Protein AF-A0AAW5N6Y3-F1 (afdb_monomer_lite)

Organism: NCBI:txid1499973

Foldseek 3Di:
DDDDDDVLLVVLVVCLVPAQEAEEEADADDAPVCLQSQLSNQVSNVVSNRHYHYDHPAPPVCHCPPPDPVVSSVVVD

Sequence (77 aa):
LQGQTDPLEIIADRFKAETDVLCFDEFFVSDITDAMLLGGLMKALFARGITLVATSNIPPDELYRNGLQRARFLPAI

pLD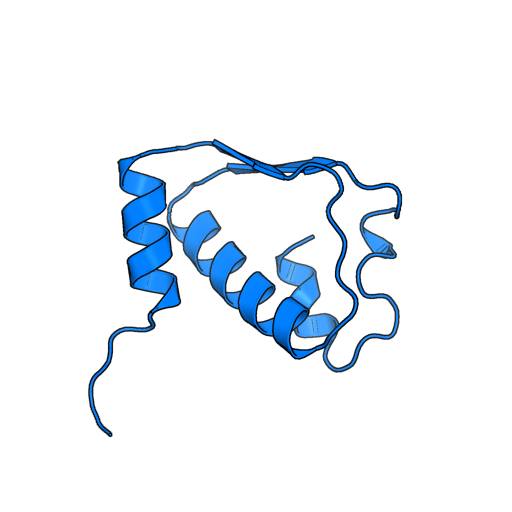DT: mean 88.28, std 10.92, range [40.44, 97.69]

Radius of gyration: 13.17 Å; chains: 1; bounding box: 29×18×38 Å

Secondary structure (DSSP, 8-state):
---PPPHHHHHHHHHHHH-SEEEESS----SHHHHHHHHHHHHHHHHTT-EEEE--SS-GGGTTTT-TTGGGTGGG-

Structure (mmCIF, N/CA/C/O backbone):
data_AF-A0AAW5N6Y3-F1
#
_entry.id   AF-A0AAW5N6Y3-F1
#
loop_
_atom_site.group_PDB
_atom_site.id
_atom_site.type_symbol
_atom_site.label_atom_id
_atom_site.label_alt_id
_atom_site.label_comp_id
_atom_site.label_asym_id
_atom_site.label_entity_id
_atom_site.label_seq_id
_atom_site.pdbx_PDB_ins_code
_atom_site.Cartn_x
_atom_site.Cartn_y
_atom_site.Cartn_z
_atom_site.occupancy
_atom_site.B_iso_or_equiv
_atom_site.auth_seq_id
_atom_site.auth_comp_id
_atom_site.auth_asym_id
_atom_site.auth_atom_id
_atom_site.pdbx_PDB_model_num
ATOM 1 N N . LEU A 1 1 ? 17.465 0.807 21.993 1.00 44.06 1 LEU A N 1
ATOM 2 C CA . LEU A 1 1 ? 16.168 1.327 21.508 1.00 44.06 1 LEU A CA 1
ATOM 3 C C . LEU A 1 1 ? 15.201 0.146 21.459 1.00 44.06 1 LEU A C 1
ATOM 5 O O . LEU A 1 1 ? 15.130 -0.541 20.453 1.00 44.06 1 LEU A O 1
ATOM 9 N N . GLN A 1 2 ? 14.605 -0.193 22.605 1.00 40.44 2 GLN A N 1
ATOM 10 C CA . GLN A 1 2 ? 13.712 -1.345 22.795 1.00 40.44 2 GLN A CA 1
ATOM 11 C C . GLN A 1 2 ? 12.273 -0.834 22.946 1.00 40.44 2 GLN A C 1
ATOM 13 O O . GLN A 1 2 ? 12.054 0.098 23.715 1.00 40.44 2 GLN A O 1
ATOM 18 N N . GLY A 1 3 ? 11.318 -1.469 22.257 1.00 54.41 3 GLY A N 1
ATOM 19 C CA . GLY A 1 3 ? 9.909 -1.473 22.671 1.00 54.41 3 GLY A CA 1
ATOM 20 C C . GLY A 1 3 ? 8.917 -0.566 21.936 1.00 54.41 3 GLY A C 1
ATOM 21 O O . GLY A 1 3 ? 7.828 -0.373 22.464 1.00 54.41 3 GLY A O 1
ATOM 22 N N . GLN A 1 4 ? 9.223 -0.017 20.757 1.00 59.03 4 GLN A N 1
ATOM 23 C CA . GLN A 1 4 ? 8.184 0.673 19.980 1.00 59.03 4 GLN A CA 1
ATOM 24 C C . GLN A 1 4 ? 7.324 -0.332 19.213 1.00 59.03 4 GLN A C 1
ATOM 26 O O . GLN A 1 4 ? 7.834 -1.088 18.386 1.00 59.03 4 GLN A O 1
ATOM 31 N N . THR A 1 5 ? 6.020 -0.317 19.500 1.00 65.19 5 THR A N 1
ATOM 32 C CA . THR A 1 5 ? 4.969 -0.828 18.614 1.00 65.19 5 THR A CA 1
ATOM 33 C C . THR A 1 5 ? 5.234 -0.305 17.207 1.00 65.19 5 THR A C 1
ATOM 35 O O . THR A 1 5 ? 5.550 0.878 17.058 1.00 65.19 5 THR A O 1
ATOM 38 N N . ASP A 1 6 ? 5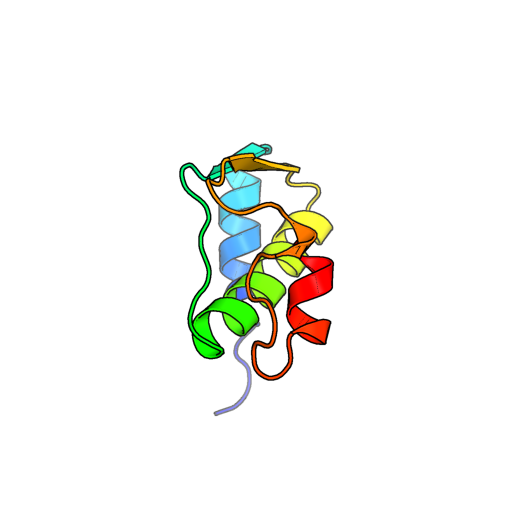.150 -1.177 16.202 1.00 84.69 6 ASP A N 1
ATOM 39 C CA . ASP A 1 6 ? 5.396 -0.801 14.811 1.00 84.69 6 ASP A CA 1
ATOM 40 C C . ASP A 1 6 ? 4.549 0.445 14.467 1.00 84.69 6 ASP A C 1
ATOM 42 O O . ASP A 1 6 ? 3.321 0.402 14.596 1.00 84.69 6 ASP A O 1
ATOM 46 N N . PRO A 1 7 ? 5.166 1.588 14.112 1.00 91.00 7 PRO A N 1
ATOM 47 C CA . PRO A 1 7 ? 4.438 2.835 13.893 1.00 91.00 7 PRO A CA 1
ATOM 48 C C . PRO A 1 7 ? 3.377 2.711 12.794 1.00 91.00 7 PRO A C 1
ATOM 50 O O . PRO A 1 7 ? 2.378 3.430 12.840 1.00 91.00 7 PRO A O 1
ATOM 53 N N . LEU A 1 8 ? 3.550 1.785 11.845 1.00 93.38 8 LEU A N 1
ATOM 54 C CA . LEU A 1 8 ? 2.564 1.517 10.799 1.00 93.38 8 LEU A CA 1
ATOM 55 C C . LEU A 1 8 ? 1.286 0.892 11.362 1.00 93.38 8 LEU A C 1
ATOM 57 O O . LEU A 1 8 ? 0.200 1.211 10.886 1.00 93.38 8 LEU A O 1
ATOM 61 N N . GLU A 1 9 ? 1.396 0.078 12.412 1.00 94.94 9 GLU A N 1
ATOM 62 C CA . GLU A 1 9 ? 0.238 -0.490 13.111 1.00 94.94 9 GLU A CA 1
ATOM 63 C C . GLU A 1 9 ? -0.571 0.611 13.805 1.00 94.94 9 GLU A C 1
ATOM 65 O O . GLU A 1 9 ? -1.790 0.668 13.660 1.00 94.94 9 GLU A O 1
ATOM 70 N N . ILE A 1 10 ? 0.108 1.551 14.473 1.00 95.25 10 ILE A N 1
ATOM 71 C CA . ILE A 1 10 ? -0.545 2.694 15.135 1.00 95.25 10 ILE A CA 1
ATOM 72 C C . ILE A 1 10 ? -1.266 3.580 14.111 1.00 95.25 10 ILE A C 1
ATOM 74 O O . ILE A 1 10 ? -2.377 4.052 14.358 1.00 95.25 10 ILE A O 1
ATOM 78 N N . ILE A 1 11 ? -0.635 3.838 12.964 1.00 94.88 11 ILE A N 1
ATOM 79 C CA . ILE A 1 11 ? -1.241 4.631 11.887 1.00 94.88 11 ILE A CA 1
ATOM 80 C C . ILE A 1 11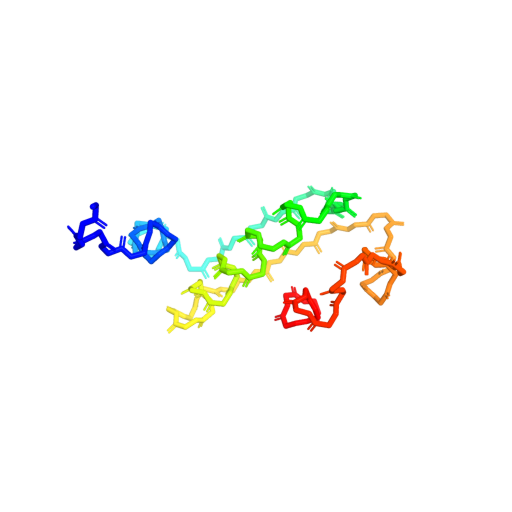 ? -2.451 3.895 11.301 1.00 94.88 11 ILE A C 1
ATOM 82 O O . ILE A 1 11 ? -3.494 4.511 11.093 1.00 94.88 11 ILE A O 1
ATOM 86 N N . ALA A 1 12 ? -2.345 2.584 11.087 1.00 95.69 12 ALA A N 1
ATOM 87 C CA . ALA A 1 12 ? -3.440 1.781 10.562 1.00 95.69 12 ALA A CA 1
ATOM 88 C C . ALA A 1 12 ? -4.631 1.708 11.535 1.00 95.69 12 ALA A C 1
ATOM 90 O O . ALA A 1 12 ? -5.774 1.782 11.086 1.00 95.69 12 ALA A O 1
ATOM 91 N N . ASP A 1 13 ? -4.391 1.637 12.851 1.00 96.62 13 ASP A N 1
ATOM 92 C CA . ASP A 1 13 ? -5.445 1.727 13.874 1.00 96.62 13 ASP A CA 1
ATOM 93 C C . ASP A 1 13 ? -6.185 3.066 13.808 1.00 96.62 13 ASP A C 1
ATOM 95 O O . ASP A 1 13 ? -7.413 3.107 13.875 1.00 96.62 13 ASP A O 1
ATOM 99 N N . ARG A 1 14 ? -5.440 4.164 13.637 1.00 96.19 14 ARG A N 1
ATOM 100 C CA . ARG A 1 14 ? -6.022 5.505 13.504 1.00 96.19 14 ARG A CA 1
ATOM 101 C C . ARG A 1 14 ? -6.869 5.631 12.248 1.00 96.19 14 ARG A C 1
ATOM 103 O O . ARG A 1 14 ? -8.009 6.067 12.342 1.00 96.19 14 ARG A O 1
ATOM 110 N N . PHE A 1 15 ? -6.359 5.192 11.098 1.00 96.75 15 PHE A N 1
ATOM 111 C CA . PHE A 1 15 ? -7.156 5.199 9.874 1.00 96.75 15 PHE A CA 1
ATOM 112 C C . PHE A 1 15 ? -8.393 4.322 10.001 1.00 96.75 15 PHE A C 1
ATOM 114 O O . PHE A 1 15 ? -9.464 4.763 9.613 1.00 96.75 15 PHE A O 1
ATOM 121 N N . LYS A 1 16 ? -8.301 3.140 10.617 1.00 97.25 16 LYS A N 1
ATOM 122 C CA . LYS A 1 16 ? -9.478 2.284 10.807 1.00 97.25 16 LYS A CA 1
ATOM 123 C C . LYS A 1 16 ? -10.551 2.928 11.688 1.00 97.25 16 LYS A C 1
ATOM 125 O O . LYS A 1 16 ? -11.734 2.668 11.492 1.00 97.25 16 LYS A O 1
ATOM 130 N N . ALA A 1 17 ? -10.157 3.750 12.658 1.00 97.69 17 ALA A N 1
ATOM 131 C CA . ALA A 1 17 ? -11.106 4.473 13.500 1.00 97.69 17 ALA A CA 1
ATOM 132 C C . ALA A 1 17 ? -11.896 5.546 12.727 1.00 97.69 17 ALA A C 1
ATOM 134 O O . ALA A 1 17 ? -12.978 5.935 13.164 1.00 97.69 17 ALA A O 1
ATOM 135 N N . GLU A 1 18 ? -11.365 6.018 11.598 1.00 97.19 18 GLU A N 1
ATOM 136 C CA . GLU A 1 18 ? -11.904 7.149 10.837 1.00 97.19 18 GLU A CA 1
ATOM 137 C C . GLU A 1 18 ? -12.447 6.750 9.456 1.00 97.19 18 GLU A C 1
ATOM 139 O O . GLU A 1 18 ? -13.290 7.457 8.906 1.00 97.19 18 GLU A O 1
ATOM 144 N N . THR A 1 19 ? -11.987 5.633 8.882 1.00 96.00 19 THR A N 1
ATOM 145 C CA . THR A 1 19 ? -12.361 5.202 7.535 1.00 96.00 19 THR A CA 1
ATOM 146 C C . THR A 1 19 ? -12.327 3.684 7.331 1.00 96.00 19 THR A C 1
ATOM 148 O O . THR A 1 19 ? -11.508 2.957 7.895 1.00 96.00 19 THR A O 1
ATOM 151 N N . ASP A 1 20 ? -13.201 3.224 6.435 1.00 96.50 20 ASP A N 1
ATOM 152 C CA . ASP A 1 20 ? -13.230 1.861 5.899 1.00 96.50 20 ASP A CA 1
ATOM 153 C C . ASP A 1 20 ? -12.706 1.778 4.457 1.00 96.50 20 ASP A C 1
ATOM 155 O O . ASP A 1 20 ? -12.363 0.691 3.988 1.00 96.50 20 ASP A O 1
ATOM 159 N N . VAL A 1 21 ? -12.638 2.911 3.746 1.00 96.62 21 VAL A N 1
ATOM 160 C CA . VAL A 1 21 ? -12.201 2.984 2.346 1.00 96.62 21 VAL A CA 1
ATOM 161 C C . VAL A 1 21 ? -11.188 4.110 2.180 1.00 96.62 21 VAL A C 1
ATOM 163 O O . VAL A 1 21 ? -11.461 5.263 2.517 1.00 96.62 21 VAL A O 1
ATOM 166 N N . LEU A 1 22 ? -10.020 3.783 1.636 1.00 94.88 22 LEU A N 1
ATOM 167 C CA . LEU A 1 22 ? -8.966 4.741 1.330 1.00 94.88 22 LEU A CA 1
ATOM 168 C C . LEU A 1 22 ? -8.792 4.860 -0.183 1.00 94.88 22 LEU A C 1
ATOM 170 O O . LEU A 1 22 ? -8.532 3.863 -0.855 1.00 94.88 22 LEU A O 1
ATOM 174 N N . CYS A 1 23 ? -8.928 6.077 -0.705 1.00 94.81 23 CYS A N 1
ATOM 175 C CA . CYS A 1 23 ? -8.790 6.357 -2.130 1.00 94.81 23 CYS A CA 1
ATOM 176 C C . CYS A 1 23 ? -7.478 7.098 -2.403 1.00 94.81 23 CYS A C 1
ATOM 178 O O . CYS A 1 23 ? -7.272 8.189 -1.871 1.00 94.81 23 CYS A O 1
ATOM 180 N N . PHE A 1 24 ? -6.623 6.531 -3.250 1.00 91.94 24 PHE A N 1
ATOM 181 C CA . PHE A 1 24 ? -5.424 7.186 -3.764 1.00 91.94 24 PHE A CA 1
ATOM 182 C C . PHE A 1 24 ? -5.630 7.575 -5.224 1.00 91.94 24 PHE A C 1
ATOM 184 O O . PHE A 1 24 ? -5.877 6.719 -6.071 1.00 91.94 24 PHE A O 1
ATOM 191 N N . ASP A 1 25 ? -5.514 8.864 -5.514 1.00 94.56 25 ASP A N 1
ATOM 192 C CA . ASP A 1 25 ? -5.473 9.342 -6.891 1.00 94.56 25 ASP A CA 1
ATOM 193 C C . ASP A 1 25 ? -4.017 9.405 -7.368 1.00 94.56 25 ASP A C 1
ATOM 195 O O . ASP A 1 25 ? -3.126 9.739 -6.586 1.00 94.56 25 ASP A O 1
ATOM 199 N N . GLU A 1 26 ? -3.777 9.046 -8.628 1.00 93.19 26 GLU A N 1
ATOM 200 C CA . GLU A 1 26 ? -2.452 9.053 -9.269 1.00 93.19 26 GLU A CA 1
ATOM 201 C C . GLU A 1 26 ? -1.370 8.243 -8.525 1.00 93.19 26 GLU A C 1
ATOM 203 O O . GLU A 1 26 ? -0.238 8.682 -8.317 1.00 93.19 26 GLU A O 1
ATOM 208 N N . PHE A 1 27 ? -1.696 7.011 -8.142 1.00 91.94 27 PHE A N 1
ATOM 209 C CA . PHE A 1 27 ? -0.790 6.135 -7.411 1.00 91.94 27 PHE A CA 1
ATOM 210 C C . PHE A 1 27 ? 0.467 5.783 -8.224 1.00 91.94 27 PHE A C 1
ATOM 212 O O . PHE A 1 27 ? 0.396 5.184 -9.303 1.00 91.94 27 PHE A O 1
ATOM 219 N N . PHE A 1 28 ? 1.634 6.129 -7.679 1.00 90.31 28 PHE A N 1
ATOM 220 C CA . PHE A 1 28 ? 2.940 5.946 -8.307 1.00 90.31 28 PHE A CA 1
ATOM 221 C C . PHE A 1 28 ? 4.021 5.662 -7.257 1.00 90.31 28 PHE A C 1
ATOM 223 O O . PHE A 1 28 ? 4.044 6.2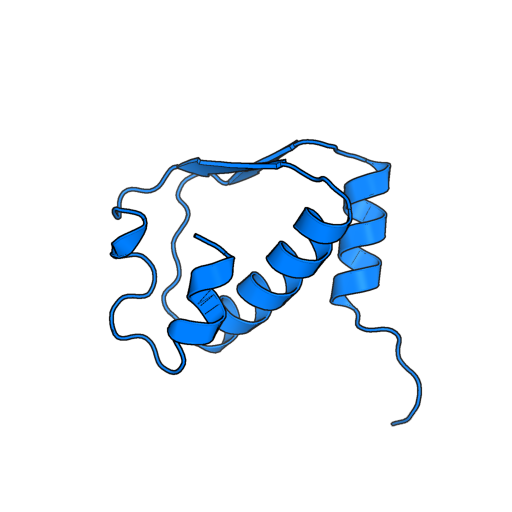84 -6.197 1.00 90.31 28 PHE A O 1
ATOM 230 N N . VAL A 1 29 ? 4.938 4.736 -7.561 1.00 87.94 29 VAL A N 1
ATOM 231 C CA . VAL A 1 29 ? 6.040 4.340 -6.667 1.00 87.94 29 VAL A CA 1
ATOM 232 C C . VAL A 1 29 ? 7.343 4.259 -7.459 1.00 87.94 29 VAL A C 1
ATOM 234 O O . VAL A 1 29 ? 7.449 3.455 -8.389 1.00 87.94 29 VAL A O 1
ATOM 237 N N . SER A 1 30 ? 8.345 5.058 -7.075 1.00 83.12 30 SER A N 1
ATOM 238 C CA . SER A 1 30 ? 9.655 5.117 -7.749 1.00 83.12 30 SER A CA 1
ATOM 239 C C . SER A 1 30 ? 10.849 4.676 -6.901 1.00 83.12 30 SER A C 1
ATOM 241 O O . SER A 1 30 ? 11.828 4.205 -7.476 1.00 83.12 30 SER A O 1
ATOM 243 N N . ASP A 1 31 ? 10.798 4.801 -5.569 1.00 85.44 31 ASP A N 1
ATOM 244 C CA . ASP A 1 31 ? 11.917 4.450 -4.677 1.00 85.44 31 ASP A CA 1
ATOM 245 C C . ASP A 1 31 ? 11.650 3.183 -3.847 1.00 85.44 31 ASP A C 1
ATOM 2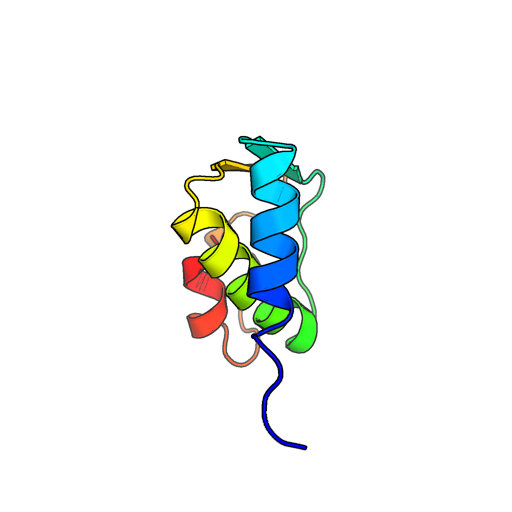47 O O . ASP A 1 31 ? 10.508 2.822 -3.559 1.00 85.44 31 ASP A O 1
ATOM 251 N N . ILE A 1 32 ? 12.726 2.496 -3.447 1.00 78.62 32 ILE A N 1
ATOM 252 C CA . ILE A 1 32 ? 12.646 1.309 -2.584 1.00 78.62 32 ILE A CA 1
ATOM 253 C C . ILE A 1 32 ? 12.087 1.610 -1.197 1.00 78.62 32 ILE A C 1
ATOM 255 O O . ILE A 1 32 ? 11.354 0.790 -0.644 1.00 78.62 32 ILE A O 1
ATOM 259 N N . THR A 1 33 ? 12.422 2.763 -0.630 1.00 82.56 33 THR A N 1
ATOM 260 C CA . THR A 1 33 ? 11.977 3.165 0.704 1.00 82.56 33 THR A CA 1
ATOM 261 C C . THR A 1 33 ? 10.464 3.317 0.711 1.00 82.56 33 THR A C 1
ATOM 263 O O . THR A 1 33 ? 9.800 2.739 1.572 1.00 82.56 33 THR A O 1
ATOM 266 N N . ASP A 1 34 ? 9.924 3.989 -0.308 1.00 82.00 34 ASP A N 1
ATOM 267 C CA . ASP A 1 34 ? 8.486 4.177 -0.485 1.00 82.00 34 ASP A CA 1
ATOM 268 C C . ASP A 1 34 ? 7.786 2.839 -0.706 1.00 82.00 34 ASP A C 1
ATOM 270 O O . ASP A 1 34 ? 6.826 2.529 -0.007 1.00 82.00 34 ASP A O 1
ATOM 274 N N . ALA A 1 35 ? 8.310 1.995 -1.602 1.00 85.06 35 ALA A N 1
ATOM 275 C CA . ALA A 1 35 ? 7.753 0.667 -1.857 1.00 85.06 35 ALA A CA 1
ATOM 276 C C . ALA A 1 35 ? 7.692 -0.187 -0.581 1.00 85.06 35 ALA A C 1
ATOM 278 O O . ALA A 1 35 ? 6.725 -0.919 -0.351 1.00 85.06 35 ALA A O 1
ATOM 279 N N . MET A 1 36 ? 8.720 -0.090 0.267 1.00 85.12 36 MET A N 1
ATOM 280 C CA . MET A 1 36 ? 8.800 -0.879 1.487 1.00 85.12 36 MET A CA 1
ATOM 281 C C . MET A 1 36 ? 7.893 -0.368 2.598 1.00 85.12 36 MET A C 1
ATOM 283 O O . MET A 1 36 ? 7.211 -1.170 3.242 1.00 85.12 36 MET A O 1
ATOM 287 N N . LEU A 1 37 ? 7.857 0.948 2.795 1.00 88.44 37 LEU A N 1
ATOM 288 C CA . LEU A 1 37 ? 6.956 1.593 3.742 1.00 88.44 37 LEU A CA 1
ATOM 289 C C . LEU A 1 37 ? 5.495 1.327 3.363 1.00 88.44 37 LEU A C 1
ATOM 291 O O . LEU A 1 37 ? 4.690 0.937 4.208 1.00 88.44 37 LEU A O 1
ATOM 295 N N . LEU A 1 38 ? 5.177 1.481 2.079 1.00 88.88 38 LEU A N 1
ATOM 296 C CA . LEU A 1 38 ? 3.836 1.323 1.536 1.00 88.88 38 LEU A CA 1
ATOM 297 C C . LEU A 1 38 ? 3.360 -0.128 1.603 1.00 88.88 38 LEU A C 1
ATOM 299 O O . LEU A 1 38 ? 2.239 -0.373 2.038 1.00 88.88 38 LEU A O 1
ATOM 303 N N . GLY A 1 39 ? 4.226 -1.097 1.288 1.00 88.75 39 GLY A N 1
ATOM 304 C CA . GLY A 1 39 ? 3.917 -2.518 1.468 1.00 88.75 39 GLY A CA 1
ATOM 305 C C . GLY A 1 39 ? 3.623 -2.881 2.929 1.00 88.75 39 GLY A C 1
ATOM 306 O O . GLY A 1 39 ? 2.685 -3.630 3.207 1.00 88.75 39 GLY A O 1
ATOM 307 N N . GLY A 1 40 ? 4.381 -2.315 3.877 1.00 91.50 40 GLY A N 1
ATOM 308 C CA . GLY A 1 40 ? 4.124 -2.484 5.311 1.00 91.50 40 GLY A CA 1
ATOM 309 C C . GLY A 1 40 ? 2.788 -1.875 5.743 1.00 91.50 40 GLY A C 1
ATOM 310 O O . GLY A 1 40 ? 1.986 -2.541 6.398 1.00 91.50 40 GLY A O 1
ATOM 311 N N . LEU A 1 41 ? 2.519 -0.639 5.321 1.00 92.19 41 LEU A N 1
ATOM 312 C CA . LEU A 1 41 ? 1.286 0.064 5.654 1.00 92.19 41 LEU A CA 1
ATOM 313 C C . LEU A 1 41 ? 0.065 -0.640 5.057 1.00 92.19 41 LEU A C 1
ATOM 315 O O . LEU A 1 41 ? -0.879 -0.925 5.783 1.00 92.19 41 LEU A O 1
ATOM 319 N N . MET A 1 42 ? 0.082 -0.982 3.767 1.00 92.12 42 MET A N 1
ATOM 320 C CA . MET A 1 42 ? -1.042 -1.651 3.100 1.00 92.12 42 MET A CA 1
ATOM 321 C C . MET A 1 42 ? -1.358 -2.996 3.754 1.00 92.12 42 MET A C 1
ATOM 323 O O . MET A 1 42 ? -2.523 -3.284 4.015 1.00 92.12 42 MET A O 1
ATOM 327 N N . LYS A 1 43 ? -0.337 -3.770 4.150 1.00 92.56 43 LYS A N 1
ATOM 328 C CA . LYS A 1 43 ? -0.541 -4.993 4.939 1.00 92.56 43 LYS A CA 1
ATOM 329 C C . LYS A 1 43 ? -1.277 -4.711 6.257 1.00 92.56 43 LYS A C 1
ATOM 331 O O . LYS A 1 43 ? -2.219 -5.433 6.587 1.00 92.56 43 LYS A O 1
ATOM 336 N N . ALA A 1 44 ? -0.869 -3.678 6.994 1.00 94.50 44 ALA A N 1
ATOM 337 C CA . ALA A 1 44 ? -1.506 -3.292 8.254 1.00 94.50 44 ALA A CA 1
ATOM 338 C C . ALA A 1 44 ? -2.952 -2.792 8.053 1.00 94.50 44 ALA A C 1
ATOM 340 O O . ALA A 1 44 ? -3.831 -3.111 8.857 1.00 94.50 44 ALA A O 1
ATOM 341 N N . LEU A 1 45 ? -3.224 -2.058 6.968 1.00 95.00 45 LEU A N 1
ATOM 342 C CA . LEU A 1 45 ? -4.567 -1.588 6.611 1.00 95.00 45 LEU A CA 1
ATOM 343 C C . LEU A 1 45 ? -5.492 -2.752 6.228 1.00 95.00 45 LEU A C 1
ATOM 345 O O . LEU A 1 45 ? -6.609 -2.850 6.740 1.00 95.00 45 LEU A O 1
ATOM 349 N N . PHE A 1 46 ? -5.018 -3.681 5.394 1.00 93.44 46 PHE A N 1
ATOM 350 C CA . PHE A 1 46 ? -5.799 -4.844 4.962 1.00 93.44 46 PHE A CA 1
ATOM 351 C C . PHE A 1 46 ? -6.110 -5.796 6.117 1.00 93.44 46 PHE A C 1
ATOM 353 O O . PHE A 1 46 ? -7.221 -6.316 6.199 1.00 93.44 46 PHE A O 1
ATOM 360 N N . ALA A 1 47 ? -5.186 -5.960 7.070 1.00 95.56 47 ALA A N 1
ATOM 361 C CA . ALA A 1 47 ? -5.438 -6.728 8.291 1.00 95.56 47 ALA A CA 1
ATOM 362 C C . ALA A 1 47 ? -6.606 -6.168 9.132 1.00 95.56 47 ALA A C 1
ATOM 364 O O . ALA A 1 47 ? -7.225 -6.909 9.892 1.00 95.56 47 ALA A O 1
ATOM 365 N N . ARG A 1 48 ? -6.935 -4.877 8.974 1.00 96.56 48 ARG A N 1
ATOM 366 C CA . ARG A 1 48 ? -8.057 -4.187 9.639 1.00 96.56 48 ARG A CA 1
ATOM 367 C C . ARG A 1 48 ? -9.319 -4.100 8.775 1.00 96.56 48 ARG A C 1
ATOM 369 O O . ARG A 1 48 ? -10.300 -3.475 9.179 1.00 96.56 48 ARG A O 1
ATOM 376 N N . GLY A 1 49 ? -9.305 -4.718 7.594 1.00 96.06 49 GLY A N 1
ATOM 377 C CA . GLY A 1 49 ? -10.427 -4.715 6.658 1.00 96.06 49 GLY A CA 1
ATOM 378 C C . GLY A 1 49 ? -10.667 -3.369 5.972 1.00 96.06 49 GLY A C 1
ATOM 379 O O . GLY A 1 49 ? -11.774 -3.136 5.496 1.00 96.06 49 GLY A O 1
ATOM 380 N N . ILE A 1 50 ? -9.670 -2.478 5.935 1.00 97.06 50 ILE A N 1
ATOM 381 C CA . ILE A 1 50 ? -9.752 -1.258 5.123 1.00 97.06 50 ILE A CA 1
ATOM 382 C C . ILE A 1 50 ? -9.619 -1.652 3.651 1.00 97.06 50 ILE A C 1
ATOM 384 O O . ILE A 1 50 ? -8.702 -2.385 3.279 1.00 97.06 50 ILE A O 1
ATOM 388 N N . THR A 1 51 ? -10.522 -1.148 2.813 1.00 95.06 51 THR A N 1
ATOM 389 C CA . THR A 1 51 ? -10.459 -1.313 1.357 1.00 95.06 51 THR A CA 1
ATOM 390 C C . THR A 1 51 ? -9.672 -0.167 0.742 1.00 95.06 51 THR A C 1
ATOM 392 O O . THR A 1 51 ? -9.895 0.993 1.078 1.00 95.06 51 THR A O 1
ATOM 395 N N . LEU A 1 52 ? -8.772 -0.479 -0.185 1.00 93.06 52 LEU A N 1
ATOM 396 C CA . LEU A 1 52 ? -8.003 0.522 -0.910 1.00 93.06 52 LEU A CA 1
ATOM 397 C C . LEU A 1 52 ? -8.470 0.593 -2.360 1.00 93.06 52 LEU A C 1
ATOM 399 O O . LEU A 1 52 ? -8.591 -0.430 -3.030 1.00 93.06 52 LEU A O 1
ATOM 403 N N . VAL A 1 53 ? -8.722 1.808 -2.832 1.00 94.25 53 VAL A N 1
ATOM 404 C CA . VAL A 1 53 ? -9.037 2.112 -4.227 1.00 94.25 53 VAL A CA 1
ATOM 405 C C . VAL A 1 53 ? -7.946 3.035 -4.741 1.00 94.25 53 VAL A C 1
ATOM 407 O O . VAL A 1 53 ? -7.674 4.061 -4.127 1.00 94.25 53 VAL A O 1
ATOM 410 N N . ALA A 1 54 ? -7.310 2.684 -5.852 1.00 93.12 54 ALA A N 1
ATOM 411 C CA . ALA A 1 54 ? -6.275 3.514 -6.449 1.00 93.12 54 ALA A CA 1
ATOM 412 C C . ALA A 1 54 ? -6.516 3.705 -7.946 1.00 93.12 54 ALA A C 1
ATOM 414 O O . ALA A 1 54 ? -6.896 2.761 -8.642 1.00 93.12 54 ALA A O 1
ATOM 415 N N . THR A 1 55 ? -6.269 4.914 -8.442 1.00 95.06 55 THR A N 1
ATOM 416 C CA . THR A 1 55 ? -6.109 5.193 -9.875 1.00 95.06 55 THR A CA 1
ATOM 417 C C . THR A 1 55 ? -4.618 5.290 -10.189 1.00 95.06 55 THR A C 1
ATOM 419 O O . THR A 1 55 ? -3.814 5.647 -9.329 1.00 95.06 55 THR A O 1
ATOM 422 N N . SER A 1 56 ? -4.211 4.955 -11.412 1.00 95.25 56 SER A N 1
ATOM 423 C CA . SER A 1 56 ? -2.835 5.169 -11.858 1.00 95.25 56 SER A CA 1
ATOM 424 C C . SER A 1 56 ? -2.769 5.289 -13.374 1.00 95.25 56 SER A C 1
ATOM 426 O O . SER A 1 56 ? -3.551 4.671 -14.096 1.00 95.25 56 SER A O 1
ATOM 428 N N . ASN A 1 57 ? -1.788 6.054 -13.847 1.00 94.12 57 ASN A N 1
ATOM 429 C CA . ASN A 1 57 ? -1.401 6.091 -15.256 1.00 94.12 57 ASN A CA 1
ATOM 430 C C . ASN A 1 57 ? -0.492 4.909 -15.645 1.00 94.12 57 ASN A C 1
ATOM 432 O O . ASN A 1 57 ? -0.172 4.739 -16.820 1.00 94.12 57 ASN A O 1
ATOM 436 N N . ILE A 1 58 ? -0.063 4.103 -14.668 1.00 91.69 58 ILE A N 1
ATOM 437 C CA . ILE A 1 58 ? 0.753 2.905 -14.857 1.00 91.69 58 ILE A CA 1
ATOM 438 C C . ILE A 1 58 ? -0.111 1.679 -14.529 1.00 91.69 58 ILE A C 1
ATOM 440 O O . ILE A 1 58 ? -0.745 1.657 -13.472 1.00 91.69 58 ILE A O 1
ATOM 444 N N . PRO A 1 59 ? -0.150 0.644 -15.391 1.00 92.12 59 PRO A N 1
ATOM 445 C CA . PRO A 1 59 ? -0.855 -0.596 -15.076 1.00 92.12 59 PRO A CA 1
ATOM 446 C C . PRO A 1 59 ? -0.370 -1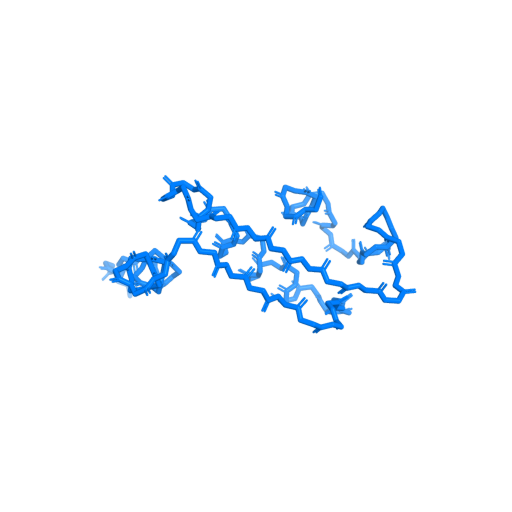.200 -13.746 1.00 92.12 59 PRO A C 1
ATOM 448 O O . PRO A 1 59 ? 0.833 -1.146 -13.483 1.00 92.12 59 PRO A O 1
ATOM 451 N N . PRO A 1 60 ? -1.240 -1.836 -12.936 1.00 88.81 60 PRO A N 1
ATOM 452 C CA . PRO A 1 60 ? -0.849 -2.386 -11.635 1.00 88.81 60 PRO A CA 1
ATOM 453 C C . PRO A 1 60 ? 0.401 -3.277 -11.681 1.00 88.81 60 PRO A C 1
ATOM 455 O O . PRO A 1 60 ? 1.341 -3.066 -10.918 1.00 88.81 60 PRO A O 1
ATOM 458 N N . ASP A 1 61 ? 0.489 -4.187 -12.655 1.00 88.69 61 ASP A N 1
ATOM 459 C CA . ASP A 1 61 ? 1.642 -5.084 -12.837 1.00 88.69 61 ASP A CA 1
ATOM 460 C C . ASP A 1 61 ? 2.962 -4.351 -13.146 1.00 88.69 61 ASP A C 1
ATOM 462 O O . ASP A 1 61 ? 4.058 -4.884 -12.917 1.00 88.69 61 ASP A O 1
ATOM 466 N N . GLU A 1 62 ? 2.877 -3.119 -13.646 1.00 91.38 62 GLU A N 1
ATOM 467 C CA . GLU A 1 62 ? 4.017 -2.272 -13.985 1.00 91.38 62 GLU A CA 1
ATOM 468 C C . GLU A 1 62 ? 4.381 -1.271 -12.879 1.00 91.38 62 GLU A C 1
ATOM 470 O O . GLU A 1 62 ? 5.443 -0.644 -12.945 1.00 91.38 62 GLU A O 1
ATOM 475 N N . LEU A 1 63 ? 3.576 -1.167 -11.816 1.00 90.25 63 LEU A N 1
ATOM 476 C CA . LEU A 1 63 ? 3.930 -0.370 -10.645 1.00 90.25 63 LEU A CA 1
ATOM 477 C C . LEU A 1 63 ? 5.197 -0.934 -9.989 1.00 90.25 63 LEU A C 1
ATOM 479 O O . LEU A 1 63 ? 5.308 -2.129 -9.696 1.00 90.25 63 LEU A O 1
ATOM 483 N N . TYR A 1 64 ? 6.178 -0.052 -9.773 1.00 90.88 64 TYR A N 1
ATOM 484 C CA . TYR A 1 64 ? 7.493 -0.393 -9.224 1.00 90.88 64 TYR A CA 1
ATOM 485 C C . TYR A 1 64 ? 8.213 -1.524 -9.995 1.00 90.88 64 TYR A C 1
ATOM 487 O O . TYR A 1 64 ? 8.939 -2.352 -9.427 1.00 90.88 64 TYR A O 1
ATOM 495 N N . ARG A 1 65 ? 8.000 -1.598 -11.319 1.00 89.44 65 ARG A N 1
ATOM 496 C CA . ARG A 1 65 ? 8.620 -2.604 -12.194 1.00 89.44 65 ARG A CA 1
ATOM 497 C C . ARG A 1 65 ? 10.145 -2.554 -12.099 1.00 89.44 65 ARG A C 1
ATOM 499 O O . ARG A 1 65 ? 10.749 -1.491 -12.150 1.00 89.44 65 ARG A O 1
ATOM 506 N N . ASN A 1 66 ? 10.769 -3.730 -11.987 1.00 88.31 66 ASN A N 1
ATOM 507 C CA . ASN A 1 66 ? 12.218 -3.906 -11.797 1.00 88.31 66 ASN A CA 1
ATOM 508 C C . ASN A 1 66 ? 12.796 -3.225 -10.539 1.00 88.31 66 ASN A C 1
ATOM 510 O O . ASN A 1 66 ? 14.015 -3.166 -10.386 1.00 88.31 66 ASN A O 1
ATOM 514 N N . GLY A 1 67 ? 11.941 -2.745 -9.633 1.00 85.12 67 GLY A N 1
ATOM 515 C CA . GLY A 1 67 ? 12.361 -2.155 -8.374 1.00 85.12 67 GLY A CA 1
ATOM 516 C C . GLY A 1 67 ? 13.073 -3.163 -7.470 1.00 85.12 67 GLY A C 1
ATOM 517 O O . GLY A 1 67 ? 12.785 -4.368 -7.466 1.00 85.12 67 GLY A O 1
ATOM 518 N N . LEU A 1 68 ? 14.027 -2.674 -6.681 1.00 88.44 68 LEU A N 1
ATOM 519 C CA . LEU A 1 68 ? 14.769 -3.500 -5.739 1.00 88.44 68 LEU A CA 1
ATOM 520 C C . LEU A 1 68 ? 13.800 -4.054 -4.679 1.00 88.44 68 LEU A C 1
ATOM 522 O O . LEU A 1 68 ? 13.027 -3.323 -4.078 1.00 88.44 68 LEU A O 1
ATOM 526 N N . GLN A 1 69 ? 13.817 -5.371 -4.460 1.00 85.69 69 GLN A N 1
ATOM 527 C CA . GLN A 1 69 ? 12.861 -6.063 -3.578 1.00 85.69 69 GLN A CA 1
ATOM 528 C C . GLN A 1 69 ? 11.377 -5.919 -3.982 1.00 85.69 69 GLN A C 1
ATOM 530 O O . GLN A 1 69 ? 10.503 -6.085 -3.131 1.00 85.69 69 GLN A O 1
ATOM 535 N N . ARG A 1 70 ? 11.065 -5.723 -5.276 1.00 86.94 70 ARG A N 1
ATOM 536 C CA . ARG A 1 70 ? 9.687 -5.659 -5.816 1.00 86.94 70 ARG A CA 1
ATOM 537 C C . ARG A 1 70 ? 8.739 -6.739 -5.273 1.00 86.94 70 ARG A C 1
ATOM 539 O O . ARG A 1 70 ? 7.561 -6.466 -5.066 1.00 86.94 70 ARG A O 1
ATOM 546 N N . ALA A 1 71 ? 9.236 -7.947 -5.006 1.00 86.31 71 ALA A N 1
ATOM 547 C CA . ALA A 1 71 ? 8.443 -9.035 -4.429 1.00 86.31 71 ALA A CA 1
ATOM 548 C C . ALA A 1 71 ? 7.765 -8.675 -3.092 1.00 86.31 71 ALA A C 1
ATOM 550 O O . ALA A 1 71 ? 6.704 -9.204 -2.786 1.00 86.31 71 ALA A O 1
ATOM 551 N N . ARG A 1 72 ? 8.350 -7.763 -2.306 1.00 82.00 72 ARG A N 1
ATOM 552 C CA . ARG A 1 72 ? 7.761 -7.271 -1.053 1.00 82.00 72 ARG A CA 1
ATOM 553 C C . ARG A 1 72 ? 6.688 -6.204 -1.265 1.00 82.00 72 ARG A C 1
ATOM 555 O O . ARG A 1 72 ? 5.898 -5.974 -0.360 1.00 82.00 72 ARG A O 1
ATOM 562 N N . PHE A 1 73 ? 6.670 -5.578 -2.439 1.00 83.31 73 PHE A N 1
ATOM 563 C CA . PHE A 1 73 ? 5.653 -4.616 -2.852 1.00 83.31 73 PHE A CA 1
ATOM 564 C C . PHE A 1 73 ? 4.460 -5.289 -3.546 1.00 83.31 73 PHE A C 1
ATOM 566 O O . PHE A 1 73 ? 3.363 -4.761 -3.508 1.00 83.31 73 PHE A O 1
ATOM 573 N N . LEU A 1 74 ? 4.625 -6.480 -4.131 1.00 84.06 74 LEU A N 1
ATOM 574 C CA . LEU A 1 74 ? 3.516 -7.206 -4.769 1.00 84.06 74 LEU A CA 1
ATOM 575 C C . LEU A 1 74 ? 2.271 -7.408 -3.886 1.00 84.06 74 LEU A C 1
ATOM 577 O O . LEU A 1 74 ? 1.186 -7.290 -4.420 1.00 84.06 74 LEU A O 1
ATOM 581 N N . PRO A 1 75 ? 2.354 -7.653 -2.564 1.00 80.56 75 PRO A N 1
ATOM 582 C CA . PRO A 1 75 ? 1.153 -7.760 -1.729 1.00 80.56 75 PRO A CA 1
ATOM 583 C C . PRO A 1 75 ? 0.303 -6.482 -1.652 1.00 80.56 75 PRO A C 1
ATOM 585 O O . PRO A 1 75 ? -0.798 -6.522 -1.110 1.00 80.56 75 PRO A O 1
ATOM 588 N N . ALA A 1 76 ? 0.840 -5.352 -2.113 1.00 77.44 76 ALA A N 1
ATOM 589 C CA . ALA A 1 76 ? 0.169 -4.064 -2.143 1.00 77.44 76 ALA A CA 1
ATOM 590 C C . ALA A 1 76 ? -0.600 -3.796 -3.455 1.00 77.44 76 ALA A C 1
ATOM 592 O O . ALA A 1 76 ? -1.333 -2.810 -3.501 1.00 77.44 76 ALA A O 1
ATOM 593 N N . ILE A 1 77 ? -0.451 -4.627 -4.497 1.00 78.50 77 ILE A N 1
ATOM 594 C CA . ILE A 1 77 ? -1.045 -4.416 -5.832 1.00 78.50 77 ILE A CA 1
ATOM 595 C C . ILE A 1 77 ? -1.626 -5.692 -6.439 1.00 78.50 77 ILE A C 1
ATOM 597 O O . ILE A 1 77 ? -1.109 -6.790 -6.141 1.00 78.50 77 ILE A O 1
#

InterPro domains:
  IPR005654 ATPase, AFG1-like [PF03969] (1-77)
  IPR005654 ATPase, AFG1-like [PTHR12169] (4-77)
  IPR027417 P-loop containing nucleoside triphosphate hydrolase [G3DSA:3.40.50.300] (2-73)
  IPR027417 P-loop containing nucleoside triphosphate hydrolase [SSF52540] (4-67)